Protein AF-A0A239P432-F1 (afdb_monomer_lite)

Radius of gyration: 18.61 Å; chains: 1; bounding box: 47×37×71 Å

Structure (mmCIF, N/CA/C/O backbone):
data_AF-A0A239P432-F1
#
_entry.id   AF-A0A239P432-F1
#
loop_
_atom_site.group_PDB
_atom_site.id
_atom_site.type_symbol
_atom_site.label_atom_id
_atom_site.label_alt_id
_atom_site.label_comp_id
_atom_site.label_asym_id
_atom_site.label_entity_id
_atom_site.label_seq_id
_atom_site.pdbx_PDB_ins_code
_atom_site.Cartn_x
_atom_site.Cartn_y
_atom_site.Cartn_z
_atom_site.occupancy
_atom_site.B_iso_or_equiv
_atom_site.auth_seq_id
_atom_site.auth_comp_id
_atom_site.auth_asym_id
_atom_site.auth_atom_id
_atom_site.pdbx_PDB_model_num
ATOM 1 N N . MET A 1 1 ? -29.652 0.516 -1.523 1.00 33.59 1 MET A N 1
ATOM 2 C CA . MET A 1 1 ? -28.805 -0.536 -2.125 1.00 33.59 1 MET A CA 1
ATOM 3 C C . MET A 1 1 ? -27.412 -0.372 -1.551 1.00 33.59 1 MET A C 1
ATOM 5 O O . MET A 1 1 ? -26.745 0.597 -1.882 1.00 33.59 1 MET A O 1
ATOM 9 N N . THR A 1 2 ? -27.030 -1.234 -0.613 1.00 36.16 2 THR A N 1
ATOM 10 C CA . THR A 1 2 ? -25.728 -1.179 0.059 1.00 36.16 2 THR A CA 1
ATOM 11 C C . THR A 1 2 ? -24.669 -1.648 -0.930 1.00 36.16 2 THR A C 1
ATOM 13 O O . THR A 1 2 ? -24.611 -2.829 -1.265 1.00 36.16 2 THR A O 1
ATOM 16 N N . LYS A 1 3 ? -23.892 -0.710 -1.471 1.00 32.22 3 LYS A N 1
ATOM 17 C CA . LYS A 1 3 ? -22.718 -1.014 -2.287 1.00 32.22 3 LYS A CA 1
ATOM 18 C C . LYS A 1 3 ? -21.689 -1.648 -1.350 1.00 32.22 3 LYS A C 1
ATOM 20 O O . LYS A 1 3 ? -21.096 -0.955 -0.532 1.00 32.22 3 LYS A O 1
ATOM 25 N N . TRP A 1 4 ? -21.565 -2.970 -1.375 1.00 36.81 4 TRP A N 1
ATOM 26 C CA . TRP A 1 4 ? -20.541 -3.658 -0.593 1.00 36.81 4 TRP A CA 1
ATOM 27 C C . TRP A 1 4 ? -19.152 -3.285 -1.133 1.00 36.81 4 TRP A C 1
ATOM 29 O O . TRP A 1 4 ? -18.967 -3.163 -2.341 1.00 36.81 4 TRP A O 1
ATOM 39 N N . ALA A 1 5 ? -18.172 -3.143 -0.239 1.00 44.72 5 ALA A N 1
ATOM 40 C CA . ALA A 1 5 ? -16.798 -2.696 -0.506 1.00 44.72 5 ALA A CA 1
ATOM 41 C C . ALA A 1 5 ? -15.961 -3.591 -1.458 1.00 44.72 5 ALA A C 1
ATOM 43 O O . ALA A 1 5 ? -14.777 -3.333 -1.666 1.00 44.72 5 ALA A O 1
ATOM 44 N N . TYR A 1 6 ? -16.556 -4.631 -2.054 1.00 40.12 6 TYR A N 1
ATOM 45 C CA . TYR A 1 6 ? -15.907 -5.483 -3.056 1.00 40.12 6 TYR A CA 1
ATOM 46 C C . TYR A 1 6 ? -15.606 -4.740 -4.367 1.00 40.12 6 TYR A C 1
ATOM 48 O O . TYR A 1 6 ? -14.657 -5.107 -5.052 1.00 40.12 6 TYR A O 1
ATOM 56 N N . ASP A 1 7 ? -16.329 -3.653 -4.668 1.00 45.78 7 ASP A N 1
ATOM 57 C CA . ASP A 1 7 ? -16.066 -2.782 -5.829 1.00 45.78 7 ASP A CA 1
ATOM 58 C C . ASP A 1 7 ? -14.738 -1.993 -5.732 1.00 45.78 7 ASP A C 1
ATOM 60 O O . ASP A 1 7 ? -14.358 -1.312 -6.683 1.00 45.78 7 ASP A O 1
ATOM 64 N N . GLU A 1 8 ? -14.013 -2.067 -4.608 1.00 63.19 8 GLU A N 1
ATOM 65 C CA . GLU A 1 8 ? -12.738 -1.360 -4.403 1.00 63.19 8 GLU A CA 1
ATOM 66 C C . GLU A 1 8 ? -11.549 -2.271 -4.091 1.00 63.19 8 GLU A C 1
ATOM 68 O O . GLU A 1 8 ? -10.444 -1.774 -3.826 1.00 63.19 8 GLU A O 1
ATOM 73 N N . ASP A 1 9 ? -11.742 -3.588 -4.075 1.00 76.12 9 ASP A N 1
ATOM 74 C CA . ASP A 1 9 ? -10.638 -4.479 -3.764 1.00 76.12 9 ASP A CA 1
ATOM 75 C C . ASP A 1 9 ? -9.662 -4.579 -4.943 1.00 76.12 9 ASP A C 1
ATOM 77 O O . ASP A 1 9 ? -10.035 -4.734 -6.107 1.00 76.12 9 ASP A O 1
ATOM 81 N N . ARG A 1 10 ? -8.380 -4.440 -4.619 1.00 87.12 10 ARG A N 1
ATOM 82 C CA . ARG A 1 10 ? -7.288 -4.330 -5.584 1.00 87.12 10 ARG A CA 1
ATOM 83 C C . ARG A 1 10 ? -6.052 -5.037 -5.073 1.00 87.12 10 ARG A C 1
ATOM 85 O O . ARG A 1 10 ? -5.865 -5.220 -3.865 1.00 87.12 10 ARG A O 1
ATOM 92 N N . THR A 1 11 ? -5.217 -5.445 -6.013 1.00 90.38 11 THR A N 1
ATOM 93 C CA . THR A 1 11 ? -3.906 -6.023 -5.731 1.00 90.38 11 THR A CA 1
ATOM 94 C C . THR A 1 11 ? -2.841 -5.032 -6.151 1.00 90.38 11 THR A C 1
ATOM 96 O O . THR A 1 11 ? -2.859 -4.546 -7.274 1.00 90.38 11 THR A O 1
ATOM 99 N N . TYR A 1 12 ? -1.933 -4.723 -5.238 1.00 92.25 12 TYR A N 1
ATOM 100 C CA . TYR A 1 12 ? -0.707 -4.009 -5.534 1.00 92.25 12 TYR A CA 1
ATOM 101 C C . TYR A 1 12 ? 0.305 -4.989 -6.094 1.00 92.25 12 TYR A C 1
ATOM 103 O O . TYR A 1 12 ? 0.476 -6.082 -5.549 1.00 92.25 12 TYR A O 1
ATOM 111 N N . HIS A 1 13 ? 0.969 -4.590 -7.163 1.00 91.06 13 HIS A N 1
ATOM 112 C CA . HIS A 1 13 ? 2.003 -5.375 -7.800 1.00 91.06 13 HIS A CA 1
ATOM 113 C C . HIS A 1 13 ? 3.241 -4.511 -7.992 1.00 91.06 13 HIS A C 1
ATOM 115 O O . HIS A 1 13 ? 3.184 -3.517 -8.712 1.00 91.06 13 HIS A O 1
ATOM 121 N N . GLY A 1 14 ? 4.343 -4.886 -7.345 1.00 90.81 14 GLY A N 1
ATOM 122 C CA . GLY A 1 14 ? 5.652 -4.321 -7.645 1.00 90.81 14 GLY A CA 1
ATOM 123 C C . GLY A 1 14 ? 6.247 -4.979 -8.883 1.00 90.81 14 GLY A C 1
ATOM 124 O O . GLY A 1 14 ? 6.496 -6.183 -8.877 1.00 90.81 14 GLY A O 1
ATOM 125 N N . VAL A 1 15 ? 6.472 -4.182 -9.924 1.00 87.50 15 VAL A N 1
ATOM 126 C CA . VAL A 1 15 ? 7.102 -4.593 -11.180 1.00 87.50 15 VAL A CA 1
ATOM 127 C C . VAL A 1 15 ? 8.517 -4.032 -11.246 1.00 87.50 15 VAL A C 1
ATOM 129 O O . VAL A 1 15 ? 8.717 -2.830 -11.056 1.00 87.50 15 VAL A O 1
ATOM 132 N N . TRP A 1 16 ? 9.487 -4.890 -11.561 1.00 86.06 16 TRP A N 1
ATOM 133 C CA . TRP A 1 16 ? 10.856 -4.478 -11.852 1.00 86.06 16 TRP A CA 1
ATOM 134 C C . TRP A 1 16 ? 11.237 -4.854 -13.284 1.00 86.06 16 TRP A C 1
ATOM 136 O O . TRP A 1 16 ? 11.314 -6.030 -13.641 1.00 86.06 16 TRP A O 1
ATOM 146 N N . ASP A 1 17 ? 11.506 -3.848 -14.112 1.00 83.62 17 ASP A N 1
ATOM 147 C CA . ASP A 1 17 ? 12.072 -4.064 -15.437 1.00 83.62 17 ASP A CA 1
ATOM 148 C C . ASP A 1 17 ? 13.586 -4.274 -15.325 1.00 83.62 17 ASP A C 1
ATOM 150 O O . ASP A 1 17 ? 14.362 -3.344 -15.111 1.00 83.62 17 ASP A O 1
ATOM 154 N N . ARG A 1 18 ? 14.022 -5.524 -15.507 1.00 79.69 18 ARG A N 1
ATOM 155 C CA . ARG A 1 18 ? 15.443 -5.905 -15.466 1.00 79.69 18 ARG A CA 1
ATOM 156 C C . ARG A 1 18 ? 16.277 -5.317 -16.606 1.00 79.69 18 ARG A C 1
ATOM 158 O O . ARG A 1 18 ? 17.498 -5.277 -16.487 1.00 79.69 18 ARG A O 1
ATOM 165 N N . GLY A 1 19 ? 15.653 -4.917 -17.714 1.00 83.62 19 GLY A N 1
ATOM 166 C CA . GLY A 1 19 ? 16.343 -4.325 -18.857 1.00 83.62 19 GLY A CA 1
ATOM 167 C C . GLY A 1 19 ? 16.705 -2.861 -18.622 1.00 83.62 19 GLY A C 1
ATOM 168 O O . GLY A 1 19 ? 17.803 -2.438 -18.978 1.00 83.62 19 GLY A O 1
ATOM 169 N N . THR A 1 20 ? 15.797 -2.103 -18.009 1.00 82.38 20 THR A N 1
ATOM 170 C CA . THR A 1 20 ? 15.978 -0.666 -17.738 1.00 82.38 20 THR A CA 1
ATOM 171 C C . THR A 1 20 ? 16.432 -0.374 -16.308 1.00 82.38 20 THR A C 1
ATOM 173 O O . THR A 1 20 ? 17.006 0.680 -16.050 1.00 82.38 20 THR A O 1
ATOM 176 N N . GLY A 1 21 ? 16.211 -1.304 -15.378 1.00 79.69 21 GLY A N 1
ATOM 177 C CA . GLY A 1 21 ? 16.402 -1.097 -13.945 1.00 79.69 21 GLY A CA 1
ATOM 178 C C . GLY A 1 21 ? 15.249 -0.336 -13.280 1.00 79.69 21 GLY A C 1
ATOM 179 O O . GLY A 1 21 ? 15.308 -0.104 -12.073 1.00 79.69 21 GLY A O 1
ATOM 180 N N . GLU A 1 22 ? 14.207 0.040 -14.025 1.00 83.62 22 GLU A N 1
ATOM 181 C CA . GLU A 1 22 ? 13.079 0.816 -13.510 1.00 83.62 22 GLU A CA 1
ATOM 182 C C . GLU A 1 22 ? 12.120 -0.035 -12.675 1.00 83.62 22 GLU A C 1
ATOM 184 O O . GLU A 1 22 ? 11.800 -1.170 -13.025 1.00 83.62 22 GLU A O 1
ATOM 189 N N . SER A 1 23 ? 11.597 0.544 -11.593 1.00 86.38 23 SER A N 1
ATOM 190 C CA . SER A 1 23 ? 10.628 -0.109 -10.708 1.00 86.38 23 SER A CA 1
ATOM 191 C C . SER A 1 23 ? 9.376 0.742 -10.518 1.00 86.38 23 SER A C 1
ATOM 193 O O . SER A 1 23 ? 9.434 1.973 -10.443 1.00 86.38 23 SER A O 1
ATOM 195 N N . TRP A 1 24 ? 8.215 0.089 -10.462 1.00 90.12 24 TRP A N 1
ATOM 196 C CA . TRP A 1 24 ? 6.940 0.756 -10.208 1.00 90.12 24 TRP A CA 1
ATOM 197 C C . TRP A 1 24 ? 5.900 -0.160 -9.588 1.00 90.12 24 TRP A C 1
ATOM 199 O O . TRP A 1 24 ? 6.030 -1.379 -9.605 1.00 90.12 24 TRP A O 1
ATOM 209 N N . ILE A 1 25 ? 4.838 0.448 -9.059 1.00 92.44 25 ILE A N 1
ATOM 210 C CA . ILE A 1 25 ? 3.727 -0.283 -8.458 1.00 92.44 25 ILE A CA 1
ATOM 211 C C . ILE A 1 25 ? 2.463 -0.066 -9.280 1.00 92.44 25 ILE A C 1
ATOM 213 O O . ILE A 1 25 ? 2.076 1.067 -9.574 1.00 92.44 25 ILE A O 1
ATOM 217 N N . GLU A 1 26 ? 1.805 -1.163 -9.628 1.00 92.81 26 GLU A N 1
ATOM 218 C CA . GLU A 1 26 ? 0.510 -1.184 -10.301 1.00 92.81 26 GLU A CA 1
ATOM 219 C C . GLU A 1 26 ? -0.578 -1.560 -9.295 1.00 92.81 26 GLU A C 1
ATOM 221 O O . GLU A 1 26 ? -0.434 -2.513 -8.529 1.00 92.81 26 GLU A O 1
ATOM 226 N N . ALA A 1 27 ? -1.681 -0.815 -9.293 1.00 92.38 27 ALA A N 1
ATOM 227 C CA . ALA A 1 27 ? -2.921 -1.258 -8.679 1.00 92.38 27 ALA A CA 1
ATOM 228 C C . ALA A 1 27 ? -3.744 -1.985 -9.744 1.00 92.38 27 ALA A C 1
ATOM 230 O O . ALA A 1 27 ? -4.180 -1.393 -10.732 1.00 92.38 27 ALA A O 1
ATOM 231 N N . GLU A 1 28 ? -3.960 -3.271 -9.528 1.00 90.06 28 GLU A N 1
ATOM 232 C CA . GLU A 1 28 ? -4.661 -4.179 -10.426 1.00 90.06 28 GLU A CA 1
ATOM 233 C C . GLU A 1 28 ? -6.031 -4.543 -9.840 1.00 90.06 28 GLU A C 1
ATOM 235 O O . GLU A 1 28 ? -6.209 -4.580 -8.614 1.00 90.06 28 GLU A O 1
ATOM 240 N N . LEU A 1 29 ? -7.000 -4.852 -10.705 1.00 85.50 29 LEU A N 1
ATOM 241 C CA . LEU A 1 29 ? -8.249 -5.472 -10.270 1.00 85.50 29 LEU A CA 1
ATOM 242 C C . LEU A 1 29 ? -7.918 -6.753 -9.494 1.00 85.50 29 LEU A C 1
ATOM 244 O O . LEU A 1 29 ? -7.067 -7.539 -9.913 1.00 85.50 29 LEU A O 1
ATOM 248 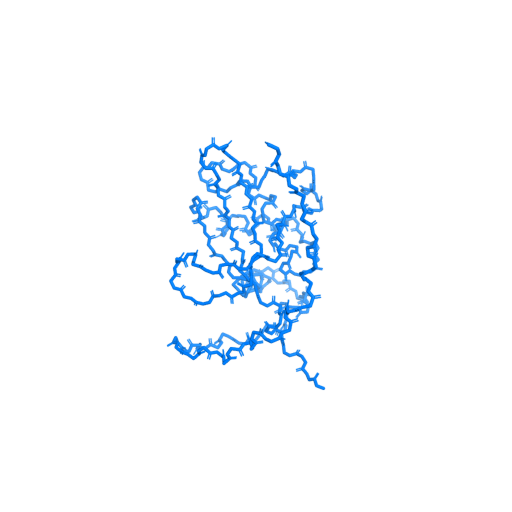N N . ALA A 1 30 ? -8.563 -6.958 -8.345 1.00 76.00 30 ALA A N 1
ATOM 249 C CA . ALA A 1 30 ? -8.280 -8.124 -7.524 1.00 76.00 30 ALA A CA 1
ATOM 250 C C . ALA A 1 30 ? -8.653 -9.428 -8.250 1.00 76.00 30 ALA A C 1
ATOM 252 O O . ALA A 1 30 ? -9.821 -9.797 -8.343 1.00 76.00 30 ALA A O 1
ATOM 253 N N . GLU A 1 31 ? -7.639 -10.160 -8.713 1.00 69.50 31 GLU A N 1
ATOM 254 C CA . GLU A 1 31 ? -7.791 -11.532 -9.190 1.00 69.50 31 GLU A CA 1
ATOM 255 C C . GLU A 1 31 ? -7.233 -12.538 -8.184 1.00 69.50 31 GLU A C 1
ATOM 257 O O . GLU A 1 31 ? -6.112 -12.408 -7.677 1.00 69.50 31 GLU A O 1
ATOM 262 N N . TYR A 1 32 ? -8.029 -13.577 -7.937 1.00 63.25 32 TYR A N 1
ATOM 263 C CA . TYR A 1 32 ? -7.683 -14.725 -7.111 1.00 63.25 32 TYR A CA 1
ATOM 264 C C . TYR A 1 32 ? -7.141 -15.844 -8.002 1.00 63.25 32 TYR A C 1
ATOM 266 O O . TYR A 1 32 ? -7.778 -16.211 -8.989 1.00 63.25 32 TYR A O 1
ATOM 274 N N . GLY A 1 33 ? -6.003 -16.428 -7.636 1.00 59.56 33 GLY A N 1
ATOM 275 C CA . GLY A 1 33 ? -5.419 -17.542 -8.378 1.00 59.56 33 GLY A CA 1
ATOM 276 C C . GLY A 1 33 ? -3.905 -17.639 -8.206 1.00 59.56 33 GLY A C 1
ATOM 277 O O . GLY A 1 33 ? -3.317 -16.783 -7.538 1.00 59.56 33 GLY A O 1
ATOM 278 N N . PRO A 1 34 ? -3.279 -18.686 -8.775 1.00 53.66 34 PRO A N 1
ATOM 279 C CA . PRO A 1 34 ? -1.824 -18.795 -8.842 1.00 53.66 34 PRO A CA 1
ATOM 280 C C . PRO A 1 34 ? -1.213 -17.561 -9.525 1.00 53.66 34 PRO A C 1
ATOM 282 O O . PRO A 1 34 ? -1.887 -16.848 -10.263 1.00 53.66 34 PRO A O 1
ATOM 285 N N . THR A 1 35 ? 0.064 -17.302 -9.255 1.00 54.66 35 THR A N 1
ATOM 286 C CA . THR A 1 35 ? 0.829 -16.091 -9.620 1.00 54.66 35 THR A CA 1
ATOM 287 C C . THR A 1 35 ? 0.936 -15.785 -11.123 1.00 54.66 35 THR A C 1
ATOM 289 O O . THR A 1 35 ? 1.571 -14.802 -11.495 1.00 54.66 35 THR A O 1
ATOM 292 N N . GLU A 1 36 ? 0.316 -16.576 -11.996 1.00 51.59 36 GLU A N 1
ATOM 293 C CA . GLU A 1 36 ? 0.438 -16.448 -13.446 1.00 51.59 36 GLU A CA 1
ATOM 294 C C . GLU A 1 36 ? -0.443 -15.312 -14.007 1.00 51.59 36 GLU A C 1
ATOM 296 O O . GLU A 1 36 ? -1.671 -15.314 -13.889 1.00 51.59 36 GLU A O 1
ATOM 301 N N . ARG A 1 37 ? 0.200 -14.318 -14.637 1.00 65.06 37 ARG A N 1
ATOM 302 C CA . ARG A 1 37 ? -0.407 -13.075 -15.158 1.00 65.06 37 ARG A CA 1
ATOM 303 C C . ARG A 1 37 ? -1.065 -13.267 -16.532 1.00 65.06 37 ARG A C 1
ATOM 305 O O . ARG A 1 37 ? -0.621 -12.686 -17.517 1.00 65.06 37 ARG A O 1
ATOM 312 N N . LEU A 1 38 ? -2.122 -14.073 -16.638 1.00 58.06 38 LEU A N 1
ATOM 313 C CA . LEU A 1 38 ? -2.753 -14.316 -17.949 1.00 58.06 38 LEU A CA 1
ATOM 314 C C . LEU A 1 38 ? -3.763 -13.230 -18.368 1.00 58.06 38 LEU A C 1
ATOM 316 O O . LEU A 1 38 ? -3.940 -13.009 -19.566 1.00 58.06 38 LEU A O 1
ATOM 320 N N . LYS A 1 39 ? -4.436 -12.558 -17.418 1.00 66.12 39 LYS A N 1
ATOM 321 C CA . LYS A 1 39 ? -5.490 -11.554 -17.691 1.00 66.12 39 LYS A CA 1
ATOM 322 C C . LYS A 1 39 ? -5.526 -10.412 -16.667 1.00 66.12 39 LYS A C 1
ATOM 324 O O . LYS A 1 39 ? -6.559 -10.108 -16.087 1.00 66.12 39 LYS A O 1
ATOM 329 N N . VAL A 1 40 ? -4.394 -9.746 -16.461 1.00 77.50 40 VAL A N 1
ATOM 330 C CA . VAL A 1 40 ? -4.332 -8.609 -15.534 1.00 77.50 40 VAL A CA 1
ATOM 331 C C . VAL A 1 40 ? -5.055 -7.390 -16.111 1.00 77.50 40 VAL A C 1
ATOM 333 O O . VAL A 1 40 ? -4.765 -6.952 -17.224 1.00 77.50 40 VAL A O 1
ATOM 336 N N . ILE A 1 41 ? -5.955 -6.804 -15.320 1.00 84.50 41 ILE A N 1
ATOM 337 C CA . ILE A 1 41 ? -6.526 -5.480 -15.583 1.00 84.50 41 ILE A CA 1
ATOM 338 C C . ILE A 1 41 ? -5.844 -4.484 -14.645 1.00 84.50 41 ILE A C 1
ATOM 340 O O . ILE A 1 41 ? -6.161 -4.419 -13.455 1.00 84.50 41 ILE A O 1
ATOM 344 N N . VAL A 1 42 ? -4.906 -3.705 -15.186 1.00 88.75 42 VAL A N 1
ATOM 345 C CA . VAL A 1 42 ? -4.273 -2.597 -14.461 1.00 88.75 42 VAL A CA 1
ATOM 346 C C . VAL A 1 42 ? -5.279 -1.454 -14.347 1.00 88.75 42 VAL A C 1
ATOM 348 O O . VAL A 1 42 ? -5.783 -0.955 -15.351 1.00 88.75 42 VAL A O 1
ATOM 351 N N . LEU A 1 43 ? -5.579 -1.039 -13.117 1.00 88.31 43 LEU A N 1
ATOM 352 C CA . LEU A 1 43 ? -6.460 0.096 -12.837 1.00 88.31 43 LEU A CA 1
ATOM 353 C C . LEU A 1 43 ? -5.689 1.414 -12.922 1.00 88.31 43 LEU A C 1
ATOM 355 O O . LEU A 1 43 ? -6.224 2.407 -13.410 1.00 88.31 43 LEU A O 1
ATOM 359 N N . ARG A 1 44 ? -4.457 1.431 -12.398 1.00 90.62 44 ARG A N 1
ATOM 360 C CA . ARG A 1 44 ? -3.558 2.596 -12.379 1.00 90.62 44 ARG A CA 1
ATOM 361 C C . ARG A 1 44 ? -2.141 2.204 -11.957 1.00 90.62 44 ARG A C 1
ATOM 363 O O . ARG A 1 44 ? -1.957 1.213 -11.253 1.00 90.62 44 ARG A O 1
ATOM 370 N N . ARG A 1 45 ? -1.166 3.033 -12.329 1.00 93.44 45 ARG A N 1
ATOM 371 C CA . ARG A 1 45 ? 0.179 3.054 -11.736 1.00 93.44 45 ARG A CA 1
ATOM 372 C C . ARG A 1 45 ? 0.162 4.006 -10.542 1.00 93.44 45 ARG A C 1
ATOM 374 O O . ARG A 1 45 ? -0.488 5.046 -10.614 1.00 93.44 45 ARG A O 1
ATOM 381 N N . LEU A 1 46 ? 0.803 3.618 -9.445 1.00 92.75 46 LEU A N 1
ATOM 382 C CA . LEU A 1 46 ? 0.866 4.446 -8.245 1.00 92.75 46 LEU A CA 1
ATOM 383 C C . LEU A 1 46 ? 2.022 5.443 -8.321 1.00 92.75 46 LEU A C 1
ATOM 385 O O . LEU A 1 46 ? 3.030 5.193 -8.980 1.00 92.75 46 LEU A O 1
ATOM 389 N N . GLU A 1 47 ? 1.865 6.547 -7.602 1.00 90.69 47 GLU A N 1
ATOM 390 C CA . GLU A 1 47 ? 2.893 7.559 -7.385 1.00 90.69 47 GLU A CA 1
ATOM 391 C C . GLU A 1 47 ? 3.018 7.820 -5.880 1.00 90.69 47 GLU A C 1
ATOM 393 O O . GLU A 1 47 ? 2.019 7.712 -5.157 1.00 90.69 47 GLU A O 1
ATOM 398 N N . PRO A 1 48 ? 4.224 8.134 -5.379 1.00 85.12 48 PRO A N 1
ATOM 399 C CA . PRO A 1 48 ? 4.390 8.499 -3.984 1.00 85.12 48 PRO A CA 1
ATOM 400 C C . PRO A 1 48 ? 3.695 9.830 -3.696 1.00 85.12 48 PRO A C 1
ATOM 402 O O . PRO A 1 48 ? 3.690 10.744 -4.519 1.00 85.12 48 PRO A O 1
ATOM 405 N N . THR A 1 49 ? 3.137 9.952 -2.497 1.00 85.25 49 THR A N 1
ATOM 406 C CA . THR A 1 49 ? 2.453 11.167 -2.047 1.00 85.25 49 THR A CA 1
ATOM 407 C C . THR A 1 49 ? 3.207 11.833 -0.902 1.00 85.25 49 THR A C 1
ATOM 409 O O . THR A 1 49 ? 4.134 11.248 -0.324 1.00 85.25 49 THR A O 1
ATOM 412 N N . GLY A 1 50 ? 2.786 13.050 -0.556 1.00 87.38 50 GLY A N 1
ATOM 413 C CA . GLY A 1 50 ? 3.234 13.708 0.664 1.00 87.38 50 GLY A CA 1
ATOM 414 C C . GLY A 1 50 ? 4.706 14.086 0.653 1.00 87.38 50 GLY A C 1
ATOM 415 O O . GLY A 1 50 ? 5.251 14.502 -0.372 1.00 87.38 50 GLY A O 1
ATOM 416 N N . GLU A 1 51 ? 5.372 13.846 1.784 1.00 83.62 51 GLU A N 1
ATOM 417 C CA . GLU A 1 51 ? 6.823 14.017 1.927 1.00 83.62 51 GLU A CA 1
ATOM 418 C C . GLU A 1 51 ? 7.620 13.245 0.870 1.00 83.62 51 GLU A C 1
ATOM 420 O O . GLU A 1 51 ? 8.728 13.648 0.549 1.00 83.62 51 GLU A O 1
ATOM 425 N N . MET A 1 52 ? 7.078 12.169 0.289 1.00 87.81 52 MET A N 1
ATOM 426 C CA . MET A 1 52 ? 7.770 11.354 -0.715 1.00 87.81 52 MET A CA 1
ATOM 427 C C . MET A 1 52 ? 7.465 11.760 -2.163 1.00 87.81 52 MET A C 1
ATOM 429 O O . MET A 1 52 ? 8.028 11.163 -3.079 1.00 87.81 52 MET A O 1
ATOM 433 N N . ALA A 1 53 ? 6.618 12.765 -2.406 1.00 83.81 53 ALA A N 1
ATOM 434 C CA . ALA A 1 53 ? 6.207 13.148 -3.760 1.00 83.81 53 ALA A CA 1
ATOM 435 C C . ALA A 1 53 ? 7.385 13.552 -4.668 1.00 83.81 53 ALA A C 1
ATOM 437 O O . ALA A 1 53 ? 7.308 13.404 -5.881 1.00 83.81 53 ALA A O 1
ATOM 438 N N . TYR A 1 54 ? 8.509 14.010 -4.104 1.00 81.62 54 TYR A N 1
ATOM 439 C CA . TYR A 1 54 ? 9.712 14.337 -4.880 1.00 81.62 54 TYR A CA 1
ATOM 440 C C . TYR A 1 54 ? 10.454 13.104 -5.430 1.00 81.62 54 TYR A C 1
ATOM 442 O O . TYR A 1 54 ? 11.337 13.258 -6.267 1.00 81.62 54 TYR A O 1
ATOM 450 N N . ARG A 1 55 ? 10.102 11.893 -4.976 1.00 81.12 55 ARG A N 1
ATOM 451 C CA . ARG A 1 55 ? 10.713 10.612 -5.370 1.00 81.12 55 ARG A CA 1
ATOM 452 C C . ARG A 1 55 ? 9.911 9.873 -6.444 1.00 81.12 55 ARG A C 1
ATOM 454 O O . ARG A 1 55 ? 9.936 8.643 -6.512 1.00 81.12 55 ARG A O 1
ATOM 461 N N . VAL A 1 56 ? 9.140 10.590 -7.265 1.00 77.88 56 VAL A N 1
ATOM 462 C CA . VAL A 1 56 ? 8.429 9.974 -8.397 1.00 77.88 56 VAL A CA 1
ATOM 463 C C . VAL A 1 56 ? 9.436 9.246 -9.293 1.00 77.88 56 VAL A C 1
ATOM 465 O O . VAL A 1 56 ? 10.442 9.816 -9.699 1.00 77.88 56 VAL A O 1
ATOM 468 N N . GLY A 1 57 ? 9.163 7.974 -9.592 1.00 73.00 57 GLY A N 1
ATOM 469 C CA . GLY A 1 57 ? 10.067 7.115 -10.365 1.00 73.00 57 GLY A CA 1
ATOM 470 C C . GLY A 1 57 ? 11.138 6.392 -9.537 1.00 73.00 57 GLY A C 1
ATOM 471 O O . GLY A 1 57 ? 11.786 5.492 -10.057 1.00 73.00 57 GLY A O 1
ATOM 472 N N . GLU A 1 58 ? 11.272 6.699 -8.244 1.00 79.25 58 GLU A N 1
ATOM 473 C CA . GLU A 1 58 ? 12.234 6.074 -7.327 1.00 79.25 58 GLU A CA 1
ATOM 474 C C . GLU A 1 58 ? 11.517 5.192 -6.290 1.00 79.25 58 GLU A C 1
ATOM 476 O O . GLU A 1 58 ? 11.624 5.404 -5.084 1.00 79.25 58 GLU A O 1
ATOM 481 N N . MET A 1 59 ? 10.742 4.203 -6.745 1.00 79.50 59 MET A N 1
ATOM 482 C CA . MET A 1 59 ? 9.931 3.336 -5.872 1.00 79.50 59 MET A CA 1
ATOM 483 C C . MET A 1 59 ? 10.532 1.937 -5.658 1.00 79.50 59 MET A C 1
ATOM 485 O O . MET A 1 59 ? 9.788 0.996 -5.421 1.00 79.50 59 MET A O 1
ATOM 489 N N . GLY A 1 60 ? 11.855 1.770 -5.742 1.00 76.94 60 GLY A N 1
ATOM 490 C CA . GLY A 1 60 ? 12.489 0.445 -5.648 1.00 76.94 60 GLY A CA 1
ATOM 491 C C . GLY A 1 60 ? 12.368 -0.221 -4.270 1.00 76.94 60 GLY A C 1
ATOM 492 O O . GLY A 1 60 ? 12.424 0.461 -3.248 1.00 76.94 60 GLY A O 1
ATOM 493 N N . TRP A 1 61 ? 12.277 -1.557 -4.241 1.00 80.88 61 TRP A N 1
ATOM 494 C CA . TRP A 1 61 ? 12.192 -2.406 -3.036 1.00 80.88 61 TRP A CA 1
ATOM 495 C C . TRP A 1 61 ? 13.225 -3.546 -3.027 1.00 80.88 61 TRP A C 1
ATOM 497 O O . TRP A 1 61 ? 13.986 -3.723 -3.980 1.00 80.88 61 TRP A O 1
ATOM 507 N N . GLY A 1 62 ? 13.262 -4.316 -1.933 1.00 70.19 62 GLY A N 1
ATOM 508 C CA . GLY A 1 62 ? 14.163 -5.460 -1.769 1.00 70.19 62 GLY A CA 1
ATOM 509 C C . GLY A 1 62 ? 15.649 -5.079 -1.803 1.00 70.19 62 GLY A C 1
ATOM 510 O O . GLY A 1 62 ? 16.032 -3.964 -1.452 1.00 70.19 62 GLY A O 1
ATOM 511 N N . TYR A 1 63 ? 16.501 -6.005 -2.256 1.00 61.22 63 TYR A N 1
ATOM 512 C CA . TYR A 1 63 ? 17.966 -5.841 -2.277 1.00 61.22 63 TYR A CA 1
ATOM 513 C C . TYR A 1 63 ? 18.480 -4.695 -3.163 1.00 61.22 63 TYR A C 1
ATOM 515 O O . TYR A 1 63 ? 19.628 -4.284 -3.009 1.00 61.22 63 TYR A O 1
ATOM 523 N N . ASN A 1 64 ? 17.650 -4.177 -4.072 1.00 60.28 64 ASN A N 1
ATOM 524 C CA . ASN A 1 64 ? 18.035 -3.161 -5.054 1.00 60.28 64 ASN A CA 1
ATOM 525 C C . ASN A 1 64 ? 17.294 -1.822 -4.853 1.00 60.28 64 ASN A C 1
ATOM 527 O O . ASN A 1 64 ? 17.378 -0.935 -5.701 1.00 60.28 64 ASN A O 1
ATOM 531 N N . GLY A 1 65 ? 16.548 -1.664 -3.752 1.00 62.09 65 GLY A N 1
ATOM 532 C CA . GLY A 1 65 ? 15.620 -0.552 -3.562 1.00 62.09 65 GLY A CA 1
ATOM 533 C C . GLY A 1 65 ? 16.121 0.562 -2.644 1.00 62.09 65 GLY A C 1
ATOM 534 O O . GLY A 1 65 ? 16.137 0.398 -1.431 1.00 62.09 65 GLY A O 1
ATOM 535 N N . GLY A 1 66 ? 16.420 1.741 -3.201 1.00 69.25 66 GLY A N 1
ATOM 536 C CA . GLY A 1 66 ? 16.582 2.997 -2.441 1.00 69.25 66 GLY A CA 1
ATOM 537 C C . GLY A 1 66 ? 15.269 3.764 -2.198 1.00 69.25 66 GLY A C 1
ATOM 538 O O . GLY A 1 66 ? 15.298 4.909 -1.744 1.00 69.25 66 GLY A O 1
ATOM 539 N N . GLY A 1 67 ? 14.129 3.156 -2.552 1.00 83.56 67 GLY A N 1
ATOM 540 C CA . GLY A 1 67 ? 12.823 3.801 -2.718 1.00 83.56 67 GLY A CA 1
ATOM 541 C C . GLY A 1 67 ? 11.676 3.172 -1.924 1.00 83.56 67 GLY A C 1
ATOM 542 O O . GLY A 1 67 ? 10.513 3.486 -2.178 1.00 83.56 67 GLY A O 1
ATOM 543 N N . THR A 1 68 ? 11.969 2.289 -0.966 1.00 87.88 68 THR A N 1
ATOM 544 C CA . THR A 1 68 ? 10.956 1.520 -0.223 1.00 87.88 68 THR A CA 1
ATOM 545 C C . THR A 1 68 ? 10.001 2.419 0.557 1.00 87.88 68 THR A C 1
ATOM 547 O O . THR A 1 68 ? 8.799 2.168 0.569 1.00 87.88 68 THR A O 1
ATOM 550 N N . SER A 1 69 ? 10.489 3.524 1.126 1.00 90.62 69 SER A N 1
ATOM 551 C CA . SER A 1 69 ? 9.647 4.563 1.734 1.00 90.62 69 SER A CA 1
ATOM 552 C C . SER A 1 69 ? 8.647 5.179 0.751 1.00 90.62 69 SER A C 1
ATOM 554 O O . SER A 1 69 ? 7.497 5.425 1.118 1.00 90.62 69 SER A O 1
ATOM 556 N N . ALA A 1 70 ? 9.067 5.450 -0.490 1.00 91.06 70 ALA A N 1
ATOM 557 C CA . ALA A 1 70 ? 8.210 6.035 -1.521 1.00 91.06 70 ALA A CA 1
ATOM 558 C C . ALA A 1 70 ? 7.152 5.023 -1.985 1.00 91.06 70 ALA A C 1
ATOM 560 O O . ALA A 1 70 ? 5.971 5.360 -2.077 1.00 91.06 70 ALA A O 1
ATOM 561 N N . ALA A 1 71 ? 7.554 3.763 -2.165 1.00 92.50 71 ALA A N 1
ATOM 562 C CA . ALA A 1 71 ? 6.648 2.646 -2.407 1.00 92.50 71 ALA A CA 1
ATOM 563 C C . ALA A 1 71 ? 5.616 2.472 -1.275 1.00 92.50 71 ALA A C 1
ATOM 565 O O . ALA A 1 71 ? 4.422 2.333 -1.544 1.00 92.50 71 ALA A O 1
ATOM 566 N N . ALA A 1 72 ? 6.051 2.540 -0.011 1.00 94.38 72 ALA A N 1
ATOM 567 C CA . ALA A 1 72 ? 5.173 2.459 1.155 1.00 94.38 72 ALA A CA 1
ATOM 568 C C . ALA A 1 72 ? 4.163 3.610 1.178 1.00 94.38 72 ALA A C 1
ATOM 570 O O . ALA A 1 72 ? 2.973 3.363 1.373 1.00 94.38 72 ALA A O 1
ATOM 571 N N . SER A 1 73 ? 4.622 4.843 0.921 1.00 94.94 73 SER A N 1
ATOM 572 C CA . SER A 1 73 ? 3.754 6.024 0.813 1.00 94.94 73 SER A CA 1
ATOM 573 C C . SER A 1 73 ? 2.653 5.795 -0.221 1.00 94.94 73 SER A C 1
ATOM 575 O O . SER A 1 73 ? 1.473 5.895 0.103 1.00 94.94 73 SER A O 1
ATOM 577 N N . ALA A 1 74 ? 3.034 5.388 -1.435 1.00 94.81 74 ALA A N 1
ATOM 578 C CA . ALA A 1 74 ? 2.110 5.169 -2.540 1.00 94.81 74 ALA A CA 1
ATOM 579 C C . ALA A 1 74 ? 1.050 4.095 -2.223 1.00 94.81 74 ALA A C 1
ATOM 581 O O . ALA A 1 74 ? -0.145 4.304 -2.445 1.00 94.81 74 ALA A O 1
ATOM 582 N N . ILE A 1 75 ? 1.475 2.952 -1.669 1.00 95.56 75 ILE A N 1
ATOM 583 C CA . ILE A 1 75 ? 0.580 1.834 -1.333 1.00 95.56 75 ILE A CA 1
ATOM 584 C C . ILE A 1 75 ? -0.377 2.216 -0.208 1.00 95.56 75 ILE A C 1
ATOM 586 O O . ILE A 1 75 ? -1.578 1.974 -0.321 1.00 95.56 75 ILE A O 1
ATOM 590 N N . LEU A 1 76 ? 0.137 2.792 0.880 1.00 96.31 76 LEU A N 1
ATOM 591 C CA . LEU A 1 76 ? -0.683 3.164 2.027 1.00 96.31 76 LEU A CA 1
ATOM 592 C C . LEU A 1 76 ? -1.654 4.285 1.665 1.00 96.31 76 LEU A C 1
ATOM 594 O O . LEU A 1 7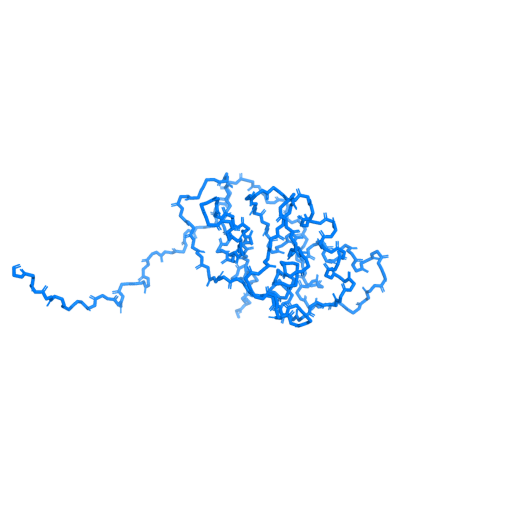6 ? -2.825 4.188 2.028 1.00 96.31 76 LEU A O 1
ATOM 598 N N . ALA A 1 77 ? -1.210 5.290 0.907 1.00 95.06 77 ALA A N 1
ATOM 599 C CA . ALA A 1 77 ? -2.071 6.380 0.468 1.00 95.06 77 ALA A CA 1
ATOM 600 C C . ALA A 1 77 ? -3.243 5.864 -0.369 1.00 95.06 77 ALA A C 1
ATOM 602 O O . ALA A 1 77 ? -4.405 6.181 -0.102 1.00 95.06 77 ALA A O 1
ATOM 603 N N . ASP A 1 78 ? -2.956 4.988 -1.333 1.00 94.94 78 ASP A N 1
ATOM 604 C CA . ASP A 1 78 ? -3.994 4.364 -2.142 1.00 94.94 78 ASP A CA 1
ATOM 605 C C . ASP A 1 78 ? -4.885 3.421 -1.311 1.00 94.94 78 ASP A C 1
ATOM 607 O O . ASP A 1 78 ? -6.101 3.380 -1.515 1.00 94.94 78 ASP A O 1
ATOM 611 N N . ALA A 1 79 ? -4.327 2.666 -0.361 1.00 93.88 79 ALA A N 1
ATOM 612 C CA . ALA A 1 79 ? -5.093 1.738 0.465 1.00 93.88 79 ALA A CA 1
ATOM 613 C C . ALA A 1 79 ? -6.053 2.468 1.411 1.00 93.88 79 ALA A C 1
ATOM 615 O O . ALA A 1 79 ? -7.220 2.074 1.507 1.00 93.88 79 ALA A O 1
ATOM 616 N N . LEU A 1 80 ? -5.573 3.517 2.079 1.00 93.56 80 LEU A N 1
ATOM 617 C CA . LEU A 1 80 ? -6.302 4.279 3.092 1.00 93.56 80 LEU A CA 1
ATOM 618 C C . LEU A 1 80 ? -7.211 5.352 2.485 1.00 93.56 80 LEU A C 1
ATOM 620 O O . LEU A 1 80 ? -8.177 5.750 3.129 1.00 93.56 80 LEU A O 1
ATOM 624 N N . GLY A 1 81 ? -6.924 5.799 1.258 1.00 91.62 81 GLY A N 1
ATOM 625 C CA . GLY A 1 81 ? -7.602 6.938 0.636 1.00 91.62 81 GLY A CA 1
ATOM 626 C C . GLY A 1 81 ? -7.159 8.291 1.202 1.00 91.62 81 GLY A C 1
ATOM 627 O O . GLY A 1 81 ? -7.843 9.287 0.989 1.00 91.62 81 GLY A O 1
ATOM 628 N N . GLN A 1 82 ? -6.042 8.324 1.931 1.00 91.88 82 GLN A N 1
ATOM 629 C CA . GLN A 1 82 ? -5.452 9.519 2.534 1.00 91.88 82 GLN A CA 1
ATOM 630 C C . GLN A 1 82 ? -3.957 9.312 2.780 1.00 91.88 82 GLN A C 1
ATOM 632 O O . GLN A 1 82 ? -3.49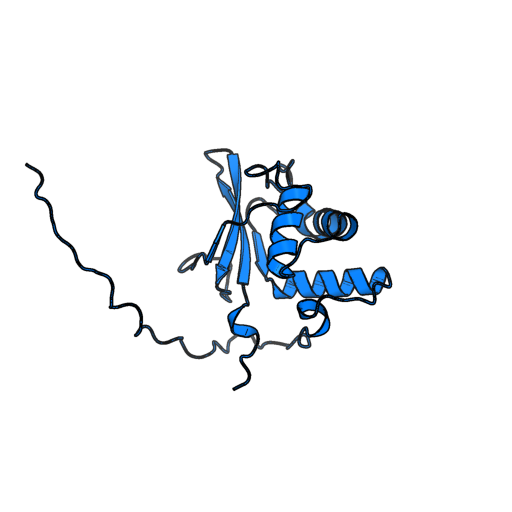8 8.174 2.853 1.00 91.88 82 GLN A O 1
ATOM 637 N N . GLU A 1 83 ? -3.214 10.401 2.947 1.00 92.56 83 GLU A N 1
ATOM 638 C CA . GLU A 1 83 ? -1.776 10.353 3.211 1.00 92.56 83 GLU A CA 1
ATOM 639 C C . GLU A 1 83 ? -1.462 9.631 4.541 1.00 92.56 83 GLU A C 1
ATOM 641 O O . GLU A 1 83 ? -2.086 9.936 5.562 1.00 92.56 83 GLU A O 1
ATOM 646 N N . PRO A 1 84 ? -0.528 8.659 4.557 1.00 93.94 84 PRO A N 1
ATOM 647 C CA . PRO A 1 84 ? -0.110 7.997 5.790 1.00 93.94 84 PRO A CA 1
ATOM 648 C C . PRO A 1 84 ? 0.811 8.895 6.625 1.00 93.94 84 PRO A C 1
ATOM 650 O O . PRO A 1 84 ? 1.565 9.696 6.077 1.00 93.94 84 PRO A O 1
ATOM 653 N N . SER A 1 85 ? 0.834 8.696 7.947 1.00 94.00 85 SER A N 1
ATOM 654 C CA . SER A 1 85 ? 1.878 9.306 8.781 1.00 94.00 85 SER A CA 1
ATOM 655 C C . SER A 1 85 ? 3.253 8.709 8.460 1.00 94.00 85 SER A C 1
ATOM 657 O O . SER A 1 85 ? 3.357 7.573 7.978 1.00 94.00 85 SER A O 1
ATOM 659 N N . SER A 1 86 ? 4.319 9.454 8.756 1.00 94.19 86 SER A N 1
ATOM 660 C CA . SER A 1 86 ? 5.685 8.973 8.536 1.00 94.19 86 SER A CA 1
ATOM 661 C C . SER A 1 86 ? 6.008 7.734 9.375 1.00 94.19 86 SER A C 1
ATOM 663 O O . SER A 1 86 ? 6.632 6.816 8.856 1.00 94.19 86 SER A O 1
ATOM 665 N N . GLU A 1 87 ? 5.505 7.622 10.607 1.00 95.25 87 GLU A N 1
ATOM 666 C CA . GLU A 1 87 ? 5.701 6.430 11.444 1.00 95.25 87 GLU A CA 1
ATOM 667 C C . GLU A 1 87 ? 5.047 5.184 10.837 1.00 95.25 87 GLU A C 1
ATOM 669 O O . GLU A 1 87 ? 5.684 4.135 10.748 1.00 95.25 87 GLU A O 1
ATOM 674 N N . LEU A 1 88 ? 3.796 5.298 10.372 1.00 95.62 88 LEU A N 1
ATOM 675 C CA . LEU A 1 88 ? 3.094 4.186 9.727 1.00 95.62 88 LEU A CA 1
ATOM 676 C C . LEU A 1 88 ? 3.797 3.771 8.428 1.00 95.62 88 LEU A C 1
ATOM 678 O O . LEU A 1 88 ? 3.916 2.581 8.131 1.00 95.62 88 LEU A O 1
ATOM 682 N N . ARG A 1 89 ? 4.263 4.758 7.655 1.00 95.19 89 ARG A N 1
ATOM 683 C CA . ARG A 1 89 ? 4.977 4.555 6.393 1.00 95.19 89 ARG A CA 1
ATOM 684 C C . ARG A 1 89 ? 6.296 3.814 6.595 1.00 95.19 89 ARG A C 1
ATOM 686 O O . ARG A 1 89 ? 6.538 2.849 5.871 1.00 95.19 89 ARG A O 1
ATOM 693 N N . GLU A 1 90 ? 7.127 4.236 7.547 1.00 94.38 90 GLU A N 1
ATOM 694 C CA . GLU A 1 90 ? 8.405 3.559 7.806 1.00 94.38 90 GLU A CA 1
ATOM 695 C C . GLU A 1 90 ? 8.193 2.166 8.403 1.00 94.38 90 GLU A C 1
ATOM 697 O O . GLU A 1 90 ? 8.823 1.216 7.947 1.00 94.38 90 GLU A O 1
ATOM 702 N N . ALA A 1 91 ? 7.231 1.995 9.314 1.00 95.81 91 ALA A N 1
ATOM 703 C CA . ALA A 1 91 ? 6.908 0.672 9.845 1.00 95.81 91 ALA A CA 1
ATOM 704 C C . ALA A 1 91 ? 6.440 -0.296 8.742 1.00 95.81 91 ALA A C 1
ATOM 706 O O . ALA A 1 91 ? 6.855 -1.450 8.706 1.00 95.81 91 ALA A O 1
ATOM 707 N N . PHE A 1 92 ? 5.621 0.167 7.791 1.00 95.25 92 PHE A N 1
ATOM 708 C CA . PHE A 1 92 ? 5.191 -0.664 6.661 1.00 95.25 92 PHE A CA 1
ATOM 709 C C . PHE A 1 92 ? 6.347 -0.993 5.710 1.00 95.25 92 PHE A C 1
ATOM 711 O O . PHE A 1 92 ? 6.430 -2.099 5.168 1.00 95.25 92 PHE A O 1
ATOM 718 N N . CYS A 1 93 ? 7.251 -0.035 5.501 1.00 91.81 93 CYS A N 1
ATOM 719 C CA . CYS A 1 93 ? 8.481 -0.252 4.753 1.00 91.81 93 CYS A CA 1
ATOM 720 C C . CYS A 1 93 ? 9.324 -1.372 5.391 1.00 91.81 93 CYS A C 1
ATOM 722 O O . CYS A 1 93 ? 9.720 -2.306 4.690 1.00 91.81 93 CYS A O 1
ATOM 724 N N . GLU A 1 94 ? 9.546 -1.310 6.705 1.00 91.00 94 GLU A N 1
ATOM 725 C CA . GLU A 1 94 ? 10.346 -2.282 7.456 1.00 91.00 94 GLU A CA 1
ATOM 726 C C . GLU A 1 94 ? 9.683 -3.661 7.544 1.00 91.00 94 GLU A C 1
ATOM 728 O O . GLU A 1 94 ? 10.330 -4.657 7.228 1.00 91.00 94 GLU A O 1
ATOM 733 N N . ASP A 1 95 ? 8.400 -3.740 7.894 1.00 93.81 95 ASP A N 1
ATOM 734 C CA . ASP A 1 95 ? 7.731 -5.021 8.148 1.00 93.81 95 ASP A CA 1
ATOM 735 C C . ASP A 1 95 ? 7.303 -5.754 6.871 1.00 93.81 95 ASP A C 1
ATOM 737 O O . ASP A 1 95 ? 7.198 -6.983 6.863 1.00 93.81 95 ASP A O 1
ATOM 741 N N . VAL A 1 96 ? 6.999 -5.011 5.800 1.00 92.69 96 VAL A N 1
ATOM 742 C CA . VAL A 1 96 ? 6.348 -5.567 4.604 1.00 92.69 96 VAL A CA 1
ATOM 743 C C . VAL A 1 96 ? 7.241 -5.453 3.376 1.00 92.69 96 VAL A C 1
ATOM 745 O O . VAL A 1 96 ? 7.612 -6.471 2.793 1.00 92.69 96 VAL A O 1
ATOM 748 N N . LEU A 1 97 ? 7.602 -4.235 2.964 1.00 89.81 97 LEU A N 1
ATOM 749 C CA . LEU A 1 97 ? 8.288 -4.041 1.679 1.00 89.81 97 LEU A CA 1
ATOM 750 C C . LEU A 1 97 ? 9.737 -4.528 1.681 1.00 89.81 97 LEU A C 1
ATOM 752 O O . LEU A 1 97 ? 10.223 -4.982 0.644 1.00 89.81 97 LEU A O 1
ATOM 756 N N . SER A 1 98 ? 10.418 -4.480 2.827 1.00 86.00 98 SER A N 1
ATOM 757 C CA . SER A 1 98 ? 11.782 -5.006 2.968 1.00 86.00 98 SER A CA 1
ATOM 758 C C . SER A 1 98 ? 11.871 -6.522 2.731 1.00 86.00 98 SER A C 1
ATOM 760 O O . SER A 1 98 ? 12.941 -7.035 2.412 1.00 86.00 98 SER A O 1
ATOM 762 N N . GLN A 1 99 ? 10.745 -7.234 2.857 1.00 86.88 99 GLN A N 1
ATOM 763 C CA . GLN A 1 99 ? 10.663 -8.689 2.727 1.00 86.88 99 GLN A CA 1
ATOM 764 C C . GLN A 1 99 ? 10.342 -9.146 1.297 1.00 86.88 99 GLN A C 1
ATOM 766 O O . GLN A 1 99 ? 10.341 -10.346 1.015 1.00 86.88 99 GLN A O 1
ATOM 771 N N . PHE A 1 100 ? 10.032 -8.219 0.388 1.00 87.50 100 PHE A N 1
ATOM 772 C CA . PHE A 1 100 ? 9.638 -8.560 -0.972 1.00 87.50 100 PHE A CA 1
ATOM 773 C C . PHE A 1 100 ? 10.829 -8.775 -1.907 1.00 87.50 100 PHE A C 1
ATOM 775 O O . PHE A 1 100 ? 11.853 -8.096 -1.839 1.00 87.50 100 PHE A O 1
ATOM 782 N N . MET A 1 101 ? 10.654 -9.741 -2.811 1.00 83.44 101 MET A N 1
ATOM 783 C CA . MET A 1 101 ? 11.568 -10.004 -3.922 1.00 83.44 101 MET A CA 1
ATOM 784 C C . MET A 1 101 ? 11.299 -9.031 -5.080 1.00 83.44 101 MET A C 1
ATOM 786 O O . MET A 1 101 ? 10.435 -8.166 -4.987 1.00 83.44 101 MET A O 1
ATOM 790 N N . ASP A 1 102 ? 12.026 -9.187 -6.183 1.00 80.44 102 ASP A N 1
ATOM 791 C CA . ASP A 1 102 ? 11.918 -8.372 -7.400 1.00 80.44 102 ASP A CA 1
ATOM 792 C C . ASP A 1 102 ? 10.474 -8.136 -7.870 1.00 80.44 102 ASP A C 1
ATOM 794 O O . ASP A 1 102 ? 10.090 -7.001 -8.135 1.00 80.44 102 ASP A O 1
ATOM 798 N N . GLU A 1 103 ? 9.670 -9.198 -7.917 1.00 84.19 103 GLU A N 1
ATOM 799 C CA . GLU A 1 103 ? 8.254 -9.157 -8.278 1.00 84.19 103 GLU A CA 1
ATOM 800 C C . GLU A 1 103 ? 7.411 -9.724 -7.136 1.00 84.19 103 GLU A C 1
ATOM 802 O O . GLU A 1 103 ? 7.745 -10.754 -6.538 1.00 84.19 103 GLU A O 1
ATOM 807 N N . TRP A 1 104 ? 6.300 -9.062 -6.826 1.00 88.19 104 TRP A N 1
ATOM 808 C CA . TRP A 1 104 ? 5.444 -9.442 -5.704 1.00 88.19 104 TRP A CA 1
ATOM 809 C C . TRP A 1 104 ? 4.010 -8.964 -5.888 1.00 88.19 104 TRP A C 1
ATOM 811 O O . TRP A 1 104 ? 3.739 -7.991 -6.580 1.00 88.19 104 TRP A O 1
ATOM 821 N N . ARG A 1 105 ? 3.065 -9.615 -5.205 1.00 89.06 105 ARG A N 1
ATOM 822 C CA . ARG A 1 105 ? 1.657 -9.200 -5.175 1.00 89.06 105 ARG A CA 1
ATOM 823 C C . ARG A 1 105 ? 1.189 -9.049 -3.737 1.00 89.06 105 ARG A C 1
ATOM 825 O O . ARG A 1 105 ? 1.380 -9.949 -2.924 1.00 89.06 105 ARG A O 1
ATOM 832 N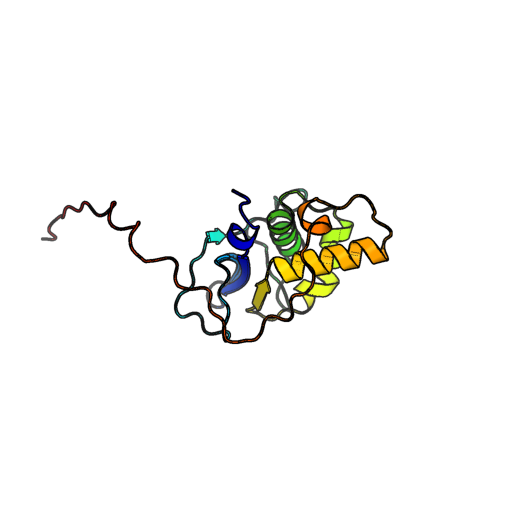 N . LEU A 1 106 ? 0.524 -7.938 -3.439 1.00 90.56 106 LEU A N 1
ATOM 833 C CA . LEU A 1 106 ? -0.009 -7.630 -2.118 1.00 90.56 106 LEU A CA 1
ATOM 834 C C . LEU A 1 106 ? -1.434 -7.101 -2.233 1.00 90.56 106 LEU A C 1
ATOM 836 O O . LEU A 1 106 ? -1.691 -6.074 -2.849 1.00 90.56 106 LEU A O 1
ATOM 840 N N . ARG A 1 107 ? -2.394 -7.781 -1.609 1.00 89.06 107 ARG A N 1
ATOM 841 C CA . ARG A 1 107 ? -3.787 -7.322 -1.631 1.00 89.06 107 ARG A CA 1
ATOM 842 C C . ARG A 1 107 ? -4.011 -6.125 -0.723 1.00 89.06 107 ARG A C 1
ATOM 844 O O . ARG A 1 107 ? -3.532 -6.119 0.409 1.00 89.06 107 ARG A O 1
ATOM 851 N N . ARG A 1 108 ? -4.879 -5.201 -1.145 1.00 90.69 108 ARG A N 1
ATOM 852 C CA . ARG A 1 108 ? -5.343 -4.091 -0.301 1.00 90.69 108 ARG A CA 1
ATOM 853 C C . ARG A 1 108 ? -5.891 -4.574 1.036 1.00 90.69 108 ARG A C 1
ATOM 855 O O . ARG A 1 108 ? -5.526 -4.034 2.071 1.00 90.69 108 ARG A O 1
ATOM 862 N N . GLY A 1 109 ? -6.694 -5.639 1.045 1.00 88.06 109 GLY A N 1
ATOM 863 C CA . GLY A 1 109 ? -7.184 -6.220 2.298 1.00 88.06 109 GLY A CA 1
ATOM 864 C C . GLY A 1 109 ? -6.073 -6.700 3.247 1.00 88.06 109 GLY A C 1
ATOM 865 O O . GLY A 1 109 ? -6.255 -6.651 4.460 1.00 88.06 109 GLY A O 1
ATOM 866 N N . ALA A 1 110 ? -4.922 -7.147 2.728 1.00 90.12 110 ALA A N 1
ATOM 867 C CA . ALA A 1 110 ? -3.765 -7.493 3.555 1.00 90.12 110 ALA A CA 1
ATOM 868 C C . ALA A 1 110 ? -3.091 -6.236 4.128 1.00 90.12 110 ALA A C 1
ATOM 870 O O . ALA A 1 110 ? -2.825 -6.207 5.325 1.00 90.12 110 ALA A O 1
ATOM 871 N N . VAL A 1 111 ? -2.924 -5.184 3.314 1.00 94.31 111 VAL A N 1
ATOM 872 C CA . VAL A 1 111 ? -2.419 -3.872 3.765 1.00 94.31 111 VAL A CA 1
ATOM 873 C C . VAL A 1 111 ? -3.282 -3.320 4.897 1.00 94.31 111 VAL A C 1
ATOM 875 O O . VAL A 1 111 ? -2.778 -3.031 5.974 1.00 94.31 111 VAL A O 1
ATOM 878 N N . LEU A 1 112 ? -4.599 -3.240 4.697 1.00 93.81 112 LEU A N 1
ATOM 879 C CA . LEU A 1 112 ? -5.514 -2.675 5.691 1.00 93.81 112 LEU A CA 1
ATOM 880 C C . LEU A 1 112 ? -5.531 -3.482 6.999 1.00 93.81 112 LEU A C 1
ATOM 882 O O . LEU A 1 112 ? -5.611 -2.906 8.083 1.00 93.81 112 LEU A O 1
ATOM 886 N N . ARG A 1 113 ? -5.424 -4.816 6.921 1.00 92.69 113 ARG A N 1
ATOM 887 C CA . ARG A 1 113 ? -5.308 -5.667 8.115 1.00 92.69 113 ARG A CA 1
ATOM 888 C C . ARG A 1 113 ? -3.986 -5.467 8.845 1.00 92.69 113 ARG A C 1
ATOM 890 O O . ARG A 1 113 ? -3.998 -5.437 10.073 1.00 92.69 113 ARG A O 1
ATOM 897 N N . TRP A 1 114 ? -2.886 -5.309 8.112 1.00 95.88 114 TRP A N 1
ATOM 898 C CA . TRP A 1 114 ? -1.599 -4.967 8.708 1.00 95.88 114 TRP A CA 1
ATOM 899 C C . TRP A 1 114 ? -1.681 -3.613 9.427 1.00 95.88 114 TRP A C 1
ATOM 901 O O . TRP A 1 114 ? -1.356 -3.549 10.609 1.00 95.88 114 TRP A O 1
ATOM 911 N N . VAL A 1 115 ? -2.253 -2.581 8.787 1.00 96.38 115 VAL A N 1
ATOM 912 C CA . VAL A 1 115 ? -2.444 -1.249 9.398 1.00 96.38 115 VAL A CA 1
ATOM 913 C C . VAL A 1 115 ? -3.264 -1.352 10.682 1.00 96.38 115 VAL A C 1
ATOM 915 O O . VAL A 1 115 ? -2.874 -0.807 11.710 1.00 96.38 115 VAL A O 1
ATOM 918 N N . ARG A 1 116 ? -4.371 -2.106 10.664 1.00 94.38 116 ARG A N 1
ATOM 919 C CA . ARG A 1 116 ? -5.185 -2.339 11.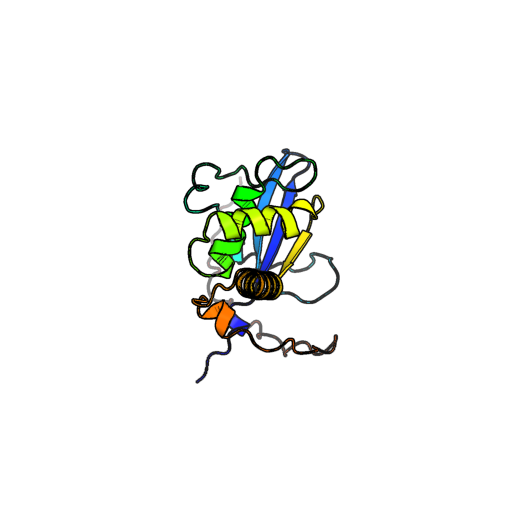866 1.00 94.38 116 ARG A CA 1
ATOM 920 C C . ARG A 1 116 ? -4.372 -2.968 13.003 1.00 94.38 116 ARG A C 1
ATOM 922 O O . ARG A 1 116 ? -4.546 -2.578 14.155 1.00 94.38 116 ARG A O 1
ATOM 929 N N . GLY A 1 117 ? -3.514 -3.938 12.686 1.00 94.62 117 GLY A N 1
ATOM 930 C CA . GLY A 1 117 ? -2.617 -4.578 13.650 1.00 94.62 117 GLY A CA 1
ATOM 931 C C . GLY A 1 117 ? -1.594 -3.602 14.229 1.00 94.62 117 GLY A C 1
ATOM 932 O O . GLY A 1 117 ? -1.458 -3.519 15.448 1.00 94.62 117 GLY A O 1
ATOM 933 N N . TRP A 1 118 ? -0.948 -2.812 13.369 1.00 96.56 118 TRP A N 1
ATOM 934 C CA . TRP A 1 118 ? 0.009 -1.785 13.778 1.00 96.56 118 TRP A CA 1
ATOM 935 C C . TRP A 1 118 ? -0.634 -0.742 14.703 1.00 96.56 118 TRP A C 1
ATOM 937 O O . TRP A 1 118 ? -0.105 -0.461 15.779 1.00 96.56 118 TRP A O 1
ATOM 947 N N . CYS A 1 119 ? -1.821 -0.232 14.352 1.00 95.12 119 CYS A N 1
ATOM 948 C CA . CYS A 1 119 ? -2.546 0.729 15.183 1.00 95.12 119 CYS A CA 1
ATOM 949 C C . CYS A 1 119 ? -2.889 0.155 16.565 1.00 95.12 119 CYS A C 1
ATOM 951 O O . CYS A 1 119 ? -2.728 0.845 17.571 1.00 95.12 119 CYS A O 1
ATOM 953 N N . ALA A 1 120 ? -3.309 -1.114 16.629 1.00 93.88 120 ALA A N 1
ATOM 954 C CA . ALA A 1 120 ? -3.599 -1.786 17.893 1.00 93.88 120 ALA A CA 1
ATOM 955 C C . ALA A 1 120 ? -2.351 -1.922 18.784 1.00 93.88 120 ALA A C 1
ATOM 957 O O . ALA A 1 120 ? -2.447 -1.739 19.994 1.00 93.88 120 ALA A O 1
ATOM 958 N N . GLN A 1 121 ? -1.180 -2.193 18.198 1.00 96.25 121 GLN A N 1
ATOM 959 C CA . GLN A 1 121 ? 0.093 -2.270 18.930 1.00 96.25 121 GLN A CA 1
ATOM 960 C C . GLN A 1 121 ? 0.545 -0.910 19.482 1.00 96.25 121 GLN A C 1
ATOM 962 O O . GLN A 1 121 ? 1.169 -0.856 20.539 1.00 96.25 121 GLN A O 1
ATOM 967 N N . HIS A 1 122 ? 0.196 0.182 18.798 1.00 95.31 122 HIS A N 1
ATOM 968 C CA . HIS A 1 122 ? 0.615 1.544 19.147 1.00 95.31 122 HIS A CA 1
ATOM 969 C C . HIS A 1 122 ? -0.468 2.355 19.879 1.00 95.31 122 HIS A C 1
ATOM 971 O O . HIS A 1 122 ? -0.303 3.554 20.087 1.00 95.31 122 HIS A O 1
ATOM 977 N N . ASN A 1 123 ? -1.569 1.717 20.302 1.00 94.06 123 ASN A N 1
ATOM 978 C CA . ASN A 1 123 ? -2.720 2.363 20.951 1.00 94.06 123 ASN A CA 1
ATOM 979 C C . ASN A 1 123 ? -3.340 3.515 20.131 1.00 94.06 123 ASN A C 1
ATOM 981 O O . ASN A 1 123 ? -3.912 4.453 20.690 1.00 94.06 123 ASN A O 1
ATOM 985 N N . VAL A 1 124 ? -3.254 3.442 18.800 1.00 93.44 124 VAL A N 1
ATOM 986 C CA . VAL A 1 124 ? -3.913 4.389 17.896 1.00 93.44 124 VAL A CA 1
ATOM 987 C C . VAL A 1 124 ? -5.391 4.017 17.815 1.00 93.44 124 VAL A C 1
ATOM 989 O O . VAL A 1 124 ? -5.752 2.961 17.295 1.00 93.44 124 VAL A O 1
ATOM 992 N N . THR A 1 125 ? -6.244 4.873 18.375 1.00 88.94 125 THR A N 1
ATOM 993 C CA . THR A 1 125 ? -7.693 4.633 18.493 1.00 88.94 125 THR A CA 1
ATOM 994 C C . THR A 1 125 ? -8.511 5.328 17.411 1.00 88.94 125 THR A C 1
ATOM 996 O O . THR A 1 125 ? -9.594 4.852 17.074 1.00 88.94 125 THR A O 1
ATOM 999 N N . ASP A 1 126 ? -7.983 6.410 16.839 1.00 88.50 126 ASP A N 1
ATOM 1000 C CA . ASP A 1 126 ? -8.592 7.123 15.720 1.00 88.50 126 ASP A CA 1
ATOM 1001 C C . ASP A 1 126 ? -8.195 6.446 14.403 1.00 88.50 126 ASP A C 1
ATOM 1003 O O . ASP A 1 126 ? -7.142 6.713 13.821 1.00 88.50 126 ASP A O 1
ATOM 1007 N N . LEU A 1 127 ? -8.992 5.455 14.002 1.00 86.94 127 LEU A N 1
ATOM 1008 C CA . LEU A 1 127 ? -8.742 4.665 12.802 1.00 86.94 127 LEU A CA 1
ATOM 1009 C C . LEU A 1 127 ? -9.466 5.268 11.596 1.00 86.94 127 LEU A C 1
ATOM 1011 O O . LEU A 1 127 ? -10.644 5.610 11.706 1.00 86.94 127 LEU A O 1
ATOM 1015 N N . PRO A 1 128 ? -8.840 5.260 10.407 1.00 87.81 128 PRO A N 1
ATOM 1016 C CA . PRO A 1 128 ? -9.551 5.551 9.169 1.00 87.81 128 PRO A CA 1
ATOM 1017 C C . PRO A 1 128 ? -10.741 4.598 8.998 1.00 87.81 128 PRO A C 1
ATOM 1019 O O . PRO A 1 128 ? -10.605 3.397 9.255 1.00 87.81 128 PRO A O 1
ATOM 1022 N N . ASP A 1 129 ? -11.877 5.094 8.499 1.00 87.75 129 ASP A N 1
ATOM 1023 C CA . ASP A 1 129 ? -13.114 4.308 8.337 1.00 87.75 129 ASP A CA 1
ATOM 1024 C C . ASP A 1 129 ? -12.881 2.974 7.618 1.00 87.75 129 ASP A C 1
ATOM 1026 O O . ASP A 1 129 ? -13.377 1.928 8.035 1.00 87.75 129 ASP A O 1
ATOM 1030 N N . VAL A 1 130 ? -12.051 2.986 6.573 1.00 88.19 130 VAL A N 1
ATOM 1031 C CA . VAL A 1 130 ? -11.722 1.791 5.787 1.00 88.19 130 VAL A CA 1
ATOM 1032 C C . VAL A 1 130 ? -10.967 0.716 6.584 1.00 88.19 130 VAL A C 1
ATOM 1034 O O . VAL A 1 130 ? -11.035 -0.464 6.247 1.00 88.19 130 VAL A O 1
ATOM 1037 N N . VAL A 1 131 ? -10.261 1.103 7.648 1.00 88.12 131 VAL A N 1
ATOM 1038 C CA . VAL A 1 131 ? -9.559 0.198 8.570 1.00 88.12 131 VAL A CA 1
ATOM 1039 C C . VAL A 1 131 ? -10.507 -0.263 9.681 1.00 88.12 131 VAL A C 1
ATOM 1041 O O . VAL A 1 131 ? -10.543 -1.452 10.013 1.00 88.12 131 VAL A O 1
ATOM 1044 N N . ALA A 1 132 ? -11.302 0.660 10.233 1.00 87.12 132 ALA A N 1
ATOM 1045 C CA . ALA A 1 132 ? -12.261 0.384 11.302 1.00 87.12 132 ALA A CA 1
ATOM 1046 C C . ALA A 1 132 ? -13.371 -0.584 10.855 1.00 87.12 132 ALA A C 1
ATOM 1048 O O . ALA A 1 132 ? -13.766 -1.476 11.606 1.00 87.12 132 ALA A O 1
ATOM 1049 N N . GLN A 1 133 ? -13.830 -0.441 9.612 1.00 85.25 133 GLN A N 1
ATOM 1050 C CA . GLN A 1 133 ? -14.944 -1.194 9.034 1.00 85.25 133 GLN A CA 1
ATOM 1051 C C . GLN A 1 133 ? -14.492 -2.455 8.281 1.00 85.25 133 GLN A C 1
ATOM 1053 O O . GLN A 1 133 ? -15.270 -3.039 7.524 1.00 85.25 133 GLN A O 1
ATOM 1058 N N . LEU A 1 134 ? -13.240 -2.896 8.469 1.00 81.62 134 LEU A N 1
ATOM 1059 C CA . LEU A 1 134 ? -12.755 -4.118 7.836 1.00 81.62 134 LEU A CA 1
ATOM 1060 C C . LEU A 1 134 ? -13.621 -5.315 8.240 1.00 81.62 134 LEU A C 1
ATOM 1062 O O . LEU A 1 134 ? -13.769 -5.571 9.444 1.00 81.62 134 LEU A O 1
ATOM 1066 N N . PRO A 1 135 ? -14.125 -6.094 7.265 1.00 70.88 135 PRO A N 1
ATOM 1067 C CA . PRO A 1 135 ? -14.825 -7.321 7.583 1.00 70.88 135 PRO A CA 1
ATOM 1068 C C . PRO A 1 135 ? -13.882 -8.271 8.340 1.00 70.88 135 PRO A C 1
ATOM 1070 O O . PRO A 1 135 ? -12.653 -8.198 8.172 1.00 70.88 135 PRO A O 1
ATOM 1073 N N . PRO A 1 136 ? -14.435 -9.179 9.166 1.00 68.62 136 PRO A N 1
ATOM 1074 C CA . PRO A 1 136 ? -13.676 -10.289 9.722 1.00 68.62 136 PRO A CA 1
ATOM 1075 C C . PRO A 1 136 ? -12.897 -11.017 8.625 1.00 68.62 136 PRO A C 1
ATOM 1077 O O . PRO A 1 136 ? -13.241 -10.946 7.443 1.00 68.62 136 PRO A O 1
ATOM 1080 N N . VAL A 1 137 ? -11.835 -11.728 9.007 1.00 64.12 137 VAL A N 1
ATOM 1081 C CA . VAL A 1 137 ? -11.163 -12.637 8.075 1.00 64.12 137 VAL A CA 1
ATOM 1082 C C . VAL A 1 137 ? -12.153 -13.748 7.739 1.00 64.12 137 VAL A C 1
ATOM 1084 O O . VAL A 1 137 ? -12.231 -14.756 8.436 1.00 64.12 137 VAL A O 1
ATOM 1087 N N . ASP A 1 138 ? -12.941 -13.543 6.690 1.00 55.72 138 ASP A N 1
ATOM 1088 C CA . ASP A 1 138 ? -13.729 -14.607 6.103 1.00 55.72 138 ASP A CA 1
ATOM 1089 C C . ASP A 1 138 ? -12.739 -15.677 5.653 1.00 55.72 138 ASP A C 1
ATOM 1091 O O . ASP A 1 138 ? -11.818 -15.423 4.867 1.00 55.72 138 ASP A O 1
ATOM 1095 N N . SER A 1 139 ? -12.914 -16.882 6.191 1.00 42.44 139 SER A N 1
ATOM 1096 C CA . SER A 1 139 ? -12.235 -18.087 5.726 1.00 42.44 139 SER A CA 1
ATOM 1097 C C . SER A 1 139 ? -12.781 -18.440 4.342 1.00 42.44 139 SER A C 1
ATOM 1099 O O . SER A 1 139 ? -13.561 -19.372 4.165 1.00 42.44 139 SER A O 1
ATOM 1101 N N . TYR A 1 140 ? -12.427 -17.633 3.343 1.00 49.47 140 TYR A N 1
ATOM 1102 C CA . TYR A 1 140 ? -12.858 -17.838 1.972 1.00 49.47 140 TYR A CA 1
ATOM 1103 C C . TYR A 1 140 ? -12.362 -19.202 1.499 1.00 49.47 140 TYR A C 1
ATOM 1105 O O . TYR A 1 140 ? -11.159 -19.446 1.376 1.00 49.47 140 TYR A O 1
ATOM 1113 N N . LYS A 1 141 ? -13.316 -20.102 1.247 1.00 41.38 141 LYS A N 1
ATOM 1114 C CA . LYS A 1 141 ? -13.051 -21.403 0.647 1.00 41.38 141 LYS A CA 1
ATOM 1115 C C . LYS A 1 141 ? -12.555 -21.174 -0.777 1.00 41.38 141 LYS A C 1
ATOM 1117 O O . LYS A 1 141 ? -13.255 -20.612 -1.615 1.00 41.38 141 LYS A O 1
ATOM 1122 N N . TYR A 1 142 ? -11.325 -21.598 -1.032 1.00 35.47 142 TYR A N 1
ATOM 1123 C CA . TYR A 1 142 ? -10.708 -21.605 -2.352 1.00 35.47 142 TYR A CA 1
ATOM 1124 C C . TYR A 1 142 ? -11.629 -22.344 -3.346 1.00 35.47 142 TYR A C 1
ATOM 1126 O O . TYR A 1 142 ? -11.793 -23.556 -3.227 1.00 35.47 142 TYR A O 1
ATOM 1134 N N . GLY A 1 143 ? -12.272 -21.631 -4.284 1.00 39.91 143 GLY A N 1
ATOM 1135 C CA . GLY A 1 143 ? -13.081 -22.249 -5.350 1.00 39.91 143 GLY A CA 1
ATOM 1136 C C . GLY A 1 143 ? -14.406 -21.567 -5.711 1.00 39.91 143 GLY A C 1
ATOM 1137 O O . GLY A 1 143 ? -14.899 -21.778 -6.817 1.00 39.91 143 GLY A O 1
ATOM 1138 N N . GLU A 1 144 ? -14.973 -20.715 -4.856 1.00 41.44 144 GLU A N 1
ATOM 1139 C CA . G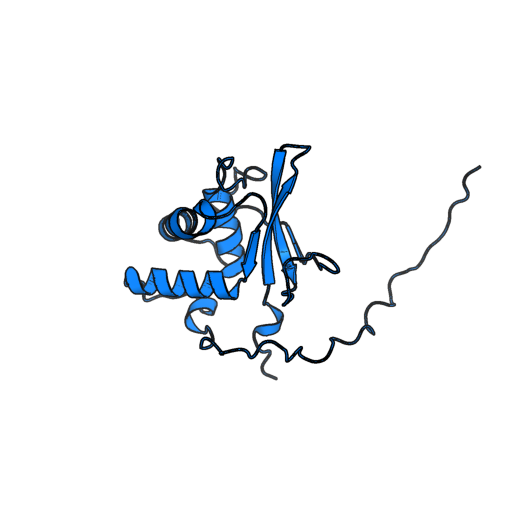LU A 1 144 ? -16.205 -19.983 -5.192 1.00 41.44 144 GLU A CA 1
ATOM 1140 C C . GLU A 1 144 ? -15.867 -18.662 -5.887 1.00 41.44 144 GLU A C 1
ATOM 1142 O O . GLU A 1 144 ? -15.763 -17.599 -5.280 1.00 41.44 144 GLU A O 1
ATOM 1147 N N . ARG A 1 145 ? -15.647 -18.737 -7.202 1.00 40.25 145 ARG A N 1
ATOM 1148 C CA . ARG A 1 145 ? -15.584 -17.558 -8.069 1.00 40.25 145 ARG A CA 1
ATOM 1149 C C . ARG A 1 145 ? -16.974 -16.896 -8.054 1.00 40.25 145 ARG A C 1
ATOM 1151 O O . ARG A 1 145 ? -17.921 -17.551 -8.495 1.00 40.25 145 ARG A O 1
ATOM 1158 N N . PRO A 1 146 ? -17.147 -15.641 -7.596 1.00 38.97 146 PRO A N 1
ATOM 1159 C CA . PRO A 1 146 ? -18.407 -14.944 -7.808 1.00 38.97 146 PRO A CA 1
ATOM 1160 C C . PRO A 1 146 ? -18.660 -14.868 -9.317 1.00 38.97 146 PRO A C 1
ATOM 1162 O O . PRO A 1 146 ? -17.748 -14.583 -10.099 1.00 38.97 146 PRO A O 1
ATOM 1165 N N . ALA A 1 147 ? -19.873 -15.243 -9.724 1.00 39.28 147 ALA A N 1
ATOM 1166 C CA . ALA A 1 147 ? -20.245 -15.375 -11.123 1.00 39.28 147 ALA A CA 1
ATOM 1167 C C . ALA A 1 147 ? -19.900 -14.097 -11.904 1.00 39.28 147 ALA A C 1
ATOM 1169 O O . ALA A 1 147 ? -20.135 -12.985 -11.440 1.00 39.28 147 ALA A O 1
ATOM 1170 N N . ALA A 1 148 ? -19.302 -14.314 -13.075 1.00 40.12 148 ALA A N 1
ATOM 1171 C CA . ALA A 1 148 ? -18.756 -13.328 -13.993 1.00 40.12 148 ALA A CA 1
ATOM 1172 C C . ALA A 1 148 ? -19.514 -11.987 -14.029 1.00 40.12 148 ALA A C 1
ATOM 1174 O O . ALA A 1 148 ? -20.719 -11.940 -14.276 1.00 40.12 148 ALA A O 1
ATOM 1175 N N . VAL A 1 149 ? -18.766 -10.887 -13.912 1.00 38.69 149 VAL A N 1
ATOM 1176 C CA . VAL A 1 149 ? -19.190 -9.597 -14.464 1.00 38.69 149 VAL A CA 1
ATOM 1177 C C . VAL A 1 149 ? -19.302 -9.794 -15.976 1.00 38.69 149 VAL A C 1
ATOM 1179 O O . VAL A 1 149 ? -18.306 -9.930 -16.684 1.00 38.69 149 VAL A O 1
ATOM 1182 N N . THR A 1 150 ? -20.537 -9.936 -16.446 1.00 39.25 150 THR A N 1
ATOM 1183 C CA . THR A 1 150 ? -20.863 -10.276 -17.832 1.00 39.25 150 THR A CA 1
ATOM 1184 C C . THR A 1 150 ? -20.323 -9.218 -18.799 1.00 39.25 150 THR A C 1
ATOM 1186 O O . THR A 1 150 ? -20.570 -8.024 -18.650 1.00 39.25 150 THR A O 1
ATOM 1189 N N . GLU A 1 151 ? -19.633 -9.694 -19.830 1.00 37.03 151 GLU A N 1
ATOM 1190 C CA . GLU A 1 151 ? -18.867 -9.009 -20.884 1.00 37.03 151 GLU A CA 1
ATOM 1191 C C . GLU A 1 151 ? -19.655 -8.024 -21.793 1.00 37.03 151 GLU A C 1
ATOM 1193 O O . GLU A 1 151 ? -19.227 -7.707 -22.902 1.00 37.03 151 GLU A O 1
ATOM 1198 N N . GLN A 1 152 ? -20.827 -7.525 -21.383 1.00 33.78 152 GLN A N 1
ATOM 1199 C CA . GLN A 1 152 ? -21.779 -6.878 -22.298 1.00 33.78 152 GLN A CA 1
ATOM 1200 C C . GLN A 1 152 ? -21.749 -5.340 -22.374 1.00 33.78 152 GLN A C 1
ATOM 1202 O O . GLN A 1 152 ? -22.460 -4.786 -23.212 1.00 33.78 152 GLN A O 1
ATOM 1207 N N . GLN A 1 153 ? -20.921 -4.623 -21.602 1.00 36.81 153 GLN A N 1
ATOM 1208 C CA . GLN A 1 153 ? -20.935 -3.144 -21.616 1.00 36.81 153 GLN A CA 1
ATOM 1209 C C . GLN A 1 153 ? -19.834 -2.434 -22.427 1.00 36.81 153 GLN A C 1
ATOM 1211 O O . GLN A 1 153 ? -19.960 -1.235 -22.664 1.00 36.81 153 GLN A O 1
ATOM 1216 N N . HIS A 1 154 ? -18.818 -3.117 -22.967 1.00 39.16 154 HIS A N 1
ATOM 1217 C CA . HIS A 1 154 ? -17.690 -2.422 -23.624 1.00 39.16 154 HIS A CA 1
ATOM 1218 C C . HIS A 1 154 ? -17.761 -2.299 -25.156 1.00 39.16 154 HIS A C 1
ATOM 1220 O O . HIS A 1 154 ? -16.858 -1.744 -25.781 1.00 39.16 154 HIS A O 1
ATOM 1226 N N . ARG A 1 155 ? -18.857 -2.717 -25.805 1.00 34.25 155 ARG A N 1
ATOM 1227 C CA . ARG A 1 155 ? -18.974 -2.670 -27.279 1.00 34.25 155 ARG A CA 1
ATOM 1228 C C . ARG A 1 155 ? -19.327 -1.299 -27.882 1.00 34.25 155 ARG A C 1
ATOM 1230 O O . ARG A 1 155 ? -19.801 -1.245 -29.014 1.00 34.25 155 ARG A O 1
ATOM 1237 N N . ARG A 1 156 ? -19.108 -0.187 -27.171 1.00 36.09 156 ARG A N 1
ATOM 1238 C CA . ARG A 1 156 ? -19.484 1.161 -27.641 1.00 36.09 156 ARG A CA 1
ATOM 1239 C C . ARG A 1 156 ? -18.340 2.151 -27.847 1.00 36.09 156 ARG A C 1
ATOM 1241 O O . ARG A 1 156 ? -18.612 3.337 -27.873 1.00 36.09 156 ARG A O 1
ATOM 1248 N N . VAL A 1 157 ? -17.098 1.729 -28.092 1.00 39.72 157 VAL A N 1
ATOM 1249 C CA . VAL A 1 157 ? -16.106 2.651 -28.687 1.00 39.72 157 VAL A CA 1
ATOM 1250 C C . VAL A 1 157 ? -15.132 1.898 -29.603 1.00 39.72 157 VAL A C 1
ATOM 1252 O O . VAL A 1 157 ? -14.008 1.592 -29.233 1.00 39.72 157 VAL A O 1
ATOM 1255 N N . SER A 1 158 ? -15.553 1.566 -30.825 1.00 36.78 158 SER A N 1
ATOM 1256 C CA . SER A 1 158 ? -14.601 1.266 -31.909 1.00 36.78 158 SER A CA 1
ATOM 1257 C C . SER A 1 158 ? -15.118 1.794 -33.248 1.00 36.78 158 SER A C 1
ATOM 1259 O O . SER A 1 158 ? -15.595 1.062 -34.107 1.00 36.78 158 SER A O 1
ATOM 1261 N N . GLY A 1 159 ? -15.035 3.113 -33.420 1.00 29.95 159 GLY A N 1
ATOM 1262 C CA . GLY A 1 159 ? -15.082 3.738 -34.739 1.00 29.95 159 GLY A CA 1
ATOM 1263 C C . GLY A 1 159 ? -13.658 3.904 -35.268 1.00 29.95 159 GLY A C 1
ATOM 1264 O O . GLY A 1 159 ? -12.939 4.781 -34.803 1.00 29.95 159 GLY A O 1
ATOM 1265 N N . LYS A 1 160 ? -13.241 3.063 -36.223 1.00 39.88 160 LYS A N 1
ATOM 1266 C CA . LYS A 1 160 ? -12.108 3.357 -37.126 1.00 39.88 160 LYS A CA 1
ATOM 1267 C C . LYS A 1 160 ? -12.591 4.285 -38.256 1.00 39.88 160 LYS A C 1
ATOM 1269 O O . LYS A 1 160 ? -13.765 4.226 -38.616 1.00 39.88 160 LYS A O 1
ATOM 1274 N N . PRO A 1 161 ? -11.701 5.104 -38.842 1.00 41.47 161 PRO A N 1
ATOM 1275 C CA . PRO A 1 161 ? -11.024 4.697 -40.086 1.00 41.47 161 PRO A CA 1
ATOM 1276 C C . PRO A 1 161 ? -9.510 5.004 -40.010 1.00 41.47 161 PRO A C 1
ATOM 1278 O O . PRO A 1 161 ? -9.098 5.993 -39.425 1.00 41.47 161 PRO A O 1
ATOM 1281 N N . GLY A 1 162 ? -8.583 4.158 -40.464 1.00 34.84 162 GLY A N 1
ATOM 1282 C CA . GLY A 1 162 ? -8.452 3.674 -41.837 1.00 34.84 162 GLY A CA 1
ATOM 1283 C C . GLY A 1 162 ? -7.651 4.685 -42.672 1.00 34.84 162 GLY A C 1
ATOM 1284 O O . GLY A 1 162 ? -8.246 5.570 -43.275 1.00 34.84 162 GLY A O 1
ATOM 1285 N N . ARG A 1 163 ? -6.314 4.565 -42.720 1.00 30.50 163 ARG A N 1
ATOM 1286 C CA . ARG A 1 163 ? -5.469 5.235 -43.729 1.00 30.50 163 ARG A CA 1
ATOM 1287 C C . ARG A 1 163 ? -4.621 4.191 -44.467 1.00 30.50 163 ARG A C 1
ATOM 1289 O O . ARG A 1 163 ? -4.075 3.314 -43.800 1.00 30.50 163 ARG A O 1
ATOM 1296 N N . PRO A 1 164 ? -4.519 4.265 -45.806 1.00 37.62 164 PRO A N 1
ATOM 1297 C CA . PRO A 1 164 ? -3.746 3.318 -46.595 1.00 37.62 164 PRO A CA 1
ATOM 1298 C C . PRO A 1 164 ? -2.262 3.696 -46.561 1.00 37.62 164 PRO A C 1
ATOM 1300 O O . PRO A 1 164 ? -1.916 4.877 -46.641 1.00 37.62 164 PRO A O 1
ATOM 1303 N N . ILE A 1 165 ? -1.396 2.694 -46.451 1.00 43.62 165 ILE A N 1
ATOM 1304 C CA . ILE A 1 165 ? 0.048 2.852 -46.642 1.00 43.62 165 ILE A CA 1
ATOM 1305 C C . ILE A 1 165 ? 0.334 2.558 -48.120 1.00 43.62 165 ILE A C 1
ATOM 1307 O O . ILE A 1 165 ? -0.188 1.581 -48.657 1.00 43.62 165 ILE A O 1
ATOM 1311 N N . ARG A 1 166 ? 1.070 3.472 -48.763 1.00 47.75 166 ARG A N 1
ATOM 1312 C CA . ARG A 1 166 ? 1.578 3.362 -50.139 1.00 47.75 166 ARG A CA 1
ATOM 1313 C C . ARG A 1 166 ? 2.681 2.321 -50.245 1.00 47.75 166 ARG A C 1
ATOM 1315 O O . ARG A 1 166 ? 3.467 2.232 -49.278 1.00 47.75 166 ARG A O 1
#

Foldseek 3Di:
DDPPCLVQKWKWKWAADPVVRWIWIFTWNDDDDPPDPPDTHTPDTWWADDPCNVCGRQCDFEPSHPRLLSVLQRLCCSLLVHGDDSVLSVVCSVPPRNPDDNIDMDISLNVLQVSLVVCVVVVNPPDRPSSVVRDPPPPDDPPDDPPDPDPPPPPPDDDDDDDDDD

Sequence (166 aa):
MTKWAYDEDRTYHGVWDRGTGESWIEAELAEYGPTERLKVIVLRRLEPTGEMAYRVGEMGWGYNGGGTSAAASAILADALGQEPSSELREAFCEDVLSQFMDEWRLRRGAVLRWVRGWCAQHNVTDLPDVVAQLPPVDSYKYGERPAAVTEQQHRRVSGKPGRPIR

Organism: NCBI:txid106412

pLDDT: mean 75.37, std 21.35, range [29.95, 96.56]

InterPro domains:
  IPR046164 Protein of unknown function DUF6166 [PF19663] (20-116)

Secondary structure (DSSP, 8-state):
----GGGG-EEEEEEE-TTT--EEEEEEE---SSS--SS--EEEE----GGGGGGTT----GGG-S-HHHHHHHHHHHHHTSPPPHHHHHHHHHHTGGG--SSEEEEHHHHHHHHHHHHHHTT-----HHHHTPPP-----TT-PPP---S-S-TT----------